Protein AF-A0A3D4IQZ4-F1 (afdb_monomer)

Radius of gyration: 16.06 Å; Cα contacts (8 Å, |Δi|>4): 147; chains: 1; bounding box: 43×27×44 Å

Foldseek 3Di:
DVVVQVVVVVVCVQLVQQAQWFFPDWDADDVRQKIKIKTQRQADNVRHGDPPSVDGKIKMKIWGRDPDDDDDDPDDPVCVVPVVPPPPSPRGDRHDDDDPDDPVVPPDDDTPTDIDTDD

Sequence (119 aa):
MMEEFLKFKNELSRYKFLQECILTSINFSNQLTDVELSFNYIYDKDGKLRSDLDRNQIVTIKLGLVQVFKIEGNLNYHQLSNPEMINWGLNEISIIKVLDNSTLLKEHISLSAKLFHLE

Structure (mmCIF, N/CA/C/O backbone):
data_AF-A0A3D4IQZ4-F1
#
_entry.id   AF-A0A3D4IQZ4-F1
#
loop_
_atom_site.group_PDB
_atom_site.id
_atom_site.type_symbol
_atom_site.label_atom_id
_atom_site.label_alt_id
_atom_site.label_comp_id
_atom_site.label_asym_id
_atom_site.label_entity_id
_atom_site.label_seq_id
_atom_site.pdbx_PDB_ins_code
_atom_site.Cartn_x
_atom_site.Cartn_y
_atom_site.Cartn_z
_atom_site.occupancy
_atom_site.B_iso_or_equiv
_atom_site.auth_seq_id
_atom_site.auth_comp_id
_atom_site.auth_asym_id
_atom_site.auth_atom_id
_atom_site.pdbx_PDB_model_num
ATOM 1 N N . MET A 1 1 ? -12.536 -8.588 15.415 1.00 56.00 1 MET A N 1
ATOM 2 C CA . MET A 1 1 ? -11.107 -8.210 15.321 1.00 56.00 1 MET A CA 1
ATOM 3 C 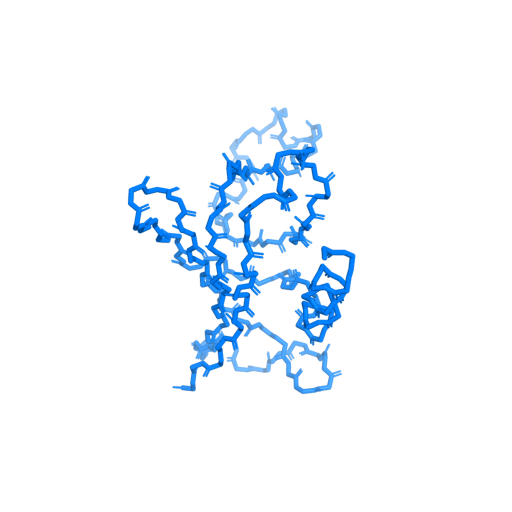C . MET A 1 1 ? -10.342 -9.130 14.369 1.00 56.00 1 MET A C 1
ATOM 5 O O . MET A 1 1 ? -10.019 -8.678 13.282 1.00 56.00 1 MET A O 1
ATOM 9 N N . MET A 1 2 ? -10.147 -10.419 14.686 1.00 63.00 2 MET A N 1
ATOM 10 C CA . MET A 1 2 ? -9.397 -11.345 13.812 1.00 63.00 2 MET A CA 1
ATOM 11 C C . MET A 1 2 ? -10.054 -11.569 12.434 1.00 63.00 2 MET A C 1
ATOM 13 O O . MET A 1 2 ? -9.356 -11.647 11.431 1.00 63.00 2 MET A O 1
ATOM 17 N N . GLU A 1 3 ? -11.389 -11.601 12.352 1.00 70.94 3 GLU A N 1
ATOM 18 C CA . GLU A 1 3 ? -12.111 -11.770 11.077 1.00 70.94 3 GLU A CA 1
ATOM 19 C C . GLU A 1 3 ? -12.011 -10.556 10.142 1.00 70.94 3 GLU A C 1
ATOM 21 O O . GLU A 1 3 ? -11.779 -10.727 8.949 1.00 70.94 3 GLU A O 1
ATOM 26 N N . GLU A 1 4 ? -12.141 -9.330 10.659 1.00 68.38 4 GLU A N 1
ATOM 27 C CA . GLU A 1 4 ? -11.999 -8.104 9.855 1.00 68.38 4 GLU A CA 1
ATOM 28 C C . GLU A 1 4 ? -10.557 -7.917 9.375 1.00 68.38 4 GLU A C 1
ATOM 30 O O . GLU A 1 4 ? -10.330 -7.569 8.216 1.00 68.38 4 GLU A O 1
ATOM 35 N N . PHE A 1 5 ? -9.585 -8.237 10.234 1.00 68.56 5 PHE A N 1
ATOM 36 C CA . PHE A 1 5 ? -8.172 -8.276 9.872 1.00 68.56 5 PHE A CA 1
ATOM 37 C C . PHE A 1 5 ? -7.900 -9.299 8.762 1.00 68.56 5 PHE A C 1
ATOM 39 O O . PHE A 1 5 ? -7.277 -8.971 7.752 1.00 68.56 5 PHE A O 1
ATOM 46 N N . LEU A 1 6 ? -8.397 -10.533 8.910 1.00 73.50 6 LEU A N 1
ATOM 47 C CA . LEU A 1 6 ? -8.256 -11.582 7.898 1.00 73.50 6 LEU A CA 1
ATOM 48 C C . LEU A 1 6 ? -8.942 -11.190 6.589 1.00 73.50 6 LEU A C 1
ATOM 50 O O . LEU A 1 6 ? -8.368 -11.387 5.522 1.00 73.50 6 LEU A O 1
ATOM 54 N N . LYS A 1 7 ? -10.131 -10.585 6.658 1.00 78.12 7 LYS A N 1
ATOM 55 C CA . LYS A 1 7 ? -10.848 -10.077 5.487 1.00 78.12 7 LYS A CA 1
ATOM 56 C C . LYS A 1 7 ? -10.027 -9.014 4.765 1.00 78.12 7 LYS A C 1
ATOM 58 O O . LYS A 1 7 ? -9.820 -9.135 3.563 1.00 78.12 7 LYS A O 1
ATOM 63 N N . PHE A 1 8 ? -9.506 -8.021 5.481 1.00 77.31 8 PHE A N 1
ATOM 64 C CA . PHE A 1 8 ? -8.677 -6.982 4.877 1.00 77.31 8 PHE A CA 1
ATOM 65 C C . PHE A 1 8 ? -7.375 -7.538 4.290 1.00 77.31 8 PHE A C 1
ATOM 67 O O . PHE A 1 8 ? -7.017 -7.206 3.164 1.00 77.31 8 PHE A O 1
ATOM 74 N N . LYS A 1 9 ? -6.697 -8.443 5.005 1.00 79.19 9 LYS A N 1
ATOM 75 C CA . LYS A 1 9 ? -5.500 -9.136 4.512 1.00 79.19 9 LYS A CA 1
ATOM 76 C C . LYS A 1 9 ? -5.789 -9.934 3.237 1.00 79.19 9 LYS A C 1
ATOM 78 O O . LYS A 1 9 ? -4.987 -9.904 2.307 1.00 79.19 9 LYS A O 1
ATOM 83 N N . ASN A 1 10 ? -6.928 -10.622 3.182 1.00 81.06 10 ASN A N 1
ATOM 84 C CA . ASN A 1 10 ? -7.357 -11.369 2.003 1.00 81.06 10 ASN A CA 1
ATOM 85 C C . ASN A 1 10 ? -7.662 -10.430 0.831 1.00 81.06 10 ASN A C 1
ATOM 87 O O . ASN A 1 10 ? -7.223 -10.705 -0.283 1.00 81.06 10 ASN A O 1
ATOM 91 N N . GLU A 1 11 ? -8.334 -9.302 1.067 1.00 83.75 11 GLU A N 1
ATOM 92 C CA . GLU A 1 11 ? -8.543 -8.292 0.024 1.00 83.75 11 GLU A CA 1
ATOM 93 C C . GLU A 1 11 ? -7.210 -7.719 -0.475 1.00 83.75 11 GLU A C 1
ATOM 95 O O . GLU A 1 11 ? -6.967 -7.725 -1.676 1.00 83.75 11 GLU A O 1
ATOM 100 N N . LEU A 1 12 ? -6.286 -7.339 0.415 1.00 82.94 12 LEU A N 1
ATOM 101 C CA . LEU A 1 12 ? -4.944 -6.892 0.023 1.00 82.94 12 LEU A CA 1
ATOM 102 C C . LEU A 1 12 ? -4.184 -7.938 -0.797 1.00 82.94 12 LEU A C 1
ATOM 104 O O . LEU A 1 12 ? -3.484 -7.579 -1.743 1.00 82.94 12 LEU A O 1
ATOM 108 N N . SER A 1 13 ? -4.324 -9.225 -0.467 1.00 84.81 13 SER A N 1
ATOM 109 C CA . SER A 1 13 ? -3.652 -10.299 -1.204 1.00 84.81 13 SER A CA 1
ATOM 110 C C . SER A 1 13 ? -4.096 -10.379 -2.668 1.00 84.81 13 SER A C 1
ATOM 112 O O . SER A 1 13 ? -3.275 -10.681 -3.532 1.00 84.81 13 SER A O 1
ATOM 114 N N . ARG A 1 14 ? -5.351 -10.010 -2.975 1.00 85.31 14 ARG A N 1
ATOM 115 C CA . ARG A 1 14 ? -5.855 -9.911 -4.359 1.00 85.31 14 ARG A CA 1
ATOM 116 C C . ARG A 1 14 ? -5.159 -8.809 -5.148 1.00 85.31 14 ARG A C 1
ATOM 118 O O . ARG A 1 14 ? -4.985 -8.945 -6.350 1.00 85.31 14 ARG A O 1
ATOM 125 N N . TYR A 1 15 ? -4.701 -7.768 -4.460 1.00 84.75 15 TYR A N 1
ATOM 126 C CA . TYR A 1 15 ? -3.902 -6.687 -5.031 1.00 84.75 15 TYR A CA 1
ATOM 127 C C . TYR A 1 15 ? -2.396 -6.928 -4.870 1.00 84.75 15 TYR A C 1
ATOM 129 O O . TYR A 1 15 ? -1.623 -5.975 -4.898 1.00 84.75 15 TYR A O 1
ATOM 137 N N . LYS A 1 16 ? -1.952 -8.177 -4.658 1.00 85.88 16 LYS A N 1
ATOM 138 C CA . LYS A 1 16 ? -0.544 -8.524 -4.385 1.00 85.88 16 LYS A CA 1
ATOM 139 C C . LYS A 1 16 ? 0.097 -7.663 -3.292 1.00 85.88 16 LYS A C 1
ATOM 141 O O . LYS A 1 16 ? 1.262 -7.298 -3.385 1.00 85.88 16 LYS A O 1
ATOM 146 N N . PHE A 1 17 ? -0.672 -7.285 -2.272 1.00 83.56 17 PHE A N 1
ATOM 147 C CA . PHE A 1 17 ? -0.218 -6.383 -1.206 1.00 83.56 17 PHE A CA 1
ATOM 148 C C . PHE A 1 17 ? 0.336 -5.039 -1.708 1.00 83.56 17 PHE A C 1
ATOM 150 O O . PHE A 1 17 ? 1.095 -4.393 -0.985 1.00 83.56 17 PHE A O 1
ATOM 157 N N . LEU A 1 18 ? -0.053 -4.635 -2.925 1.00 85.75 18 LEU A N 1
ATOM 158 C CA . LEU A 1 18 ? 0.413 -3.438 -3.626 1.00 85.75 18 LEU A CA 1
ATOM 159 C C . LEU A 1 18 ? 1.936 -3.397 -3.803 1.00 85.75 18 LEU A C 1
ATOM 161 O O . LEU A 1 18 ? 2.531 -2.323 -3.837 1.00 85.75 18 LEU A O 1
ATOM 165 N N . GLN A 1 19 ? 2.553 -4.576 -3.913 1.00 82.38 19 GLN A N 1
ATOM 166 C CA . GLN A 1 19 ? 3.965 -4.716 -4.251 1.00 82.38 19 GLN A CA 1
ATOM 167 C C . GLN A 1 19 ? 4.273 -3.998 -5.559 1.00 82.38 19 GLN A C 1
ATOM 169 O O . GLN A 1 19 ? 3.455 -4.012 -6.476 1.00 82.38 19 GLN A O 1
ATOM 174 N N . GLU A 1 20 ? 5.428 -3.345 -5.623 1.00 80.44 20 GLU A N 1
ATOM 175 C CA . GLU A 1 20 ? 5.922 -2.642 -6.815 1.00 80.44 20 GLU A CA 1
ATOM 176 C C . GLU A 1 20 ? 5.013 -1.487 -7.296 1.00 80.44 20 GLU A C 1
ATOM 178 O O . GLU A 1 20 ? 5.293 -0.826 -8.292 1.00 80.44 20 GLU A O 1
ATOM 183 N N . CYS A 1 21 ? 3.923 -1.192 -6.580 1.00 84.94 21 CYS A N 1
ATOM 184 C CA . CYS A 1 21 ? 3.006 -0.113 -6.921 1.00 84.94 21 CYS A CA 1
ATOM 185 C C . CYS A 1 21 ? 3.531 1.222 -6.393 1.00 84.94 21 CYS A C 1
ATOM 187 O O . CYS A 1 21 ? 4.189 1.293 -5.351 1.00 84.94 21 CYS A O 1
ATOM 189 N N . ILE A 1 22 ? 3.181 2.295 -7.096 1.00 84.12 22 ILE A N 1
ATOM 190 C CA . ILE A 1 22 ? 3.621 3.653 -6.772 1.00 84.12 22 ILE A CA 1
ATOM 191 C C . ILE A 1 22 ? 2.608 4.280 -5.816 1.00 84.12 22 ILE A C 1
ATOM 193 O O . ILE A 1 22 ? 1.462 4.479 -6.207 1.00 84.12 22 ILE A O 1
ATOM 197 N N . LEU A 1 23 ? 3.006 4.631 -4.593 1.00 85.56 23 LEU A N 1
ATOM 198 C CA . LEU A 1 23 ? 2.197 5.458 -3.694 1.00 85.56 23 LEU A CA 1
ATOM 199 C C . LEU A 1 23 ? 2.111 6.881 -4.258 1.00 85.56 23 LEU A C 1
ATOM 201 O O . LEU A 1 23 ? 3.109 7.590 -4.334 1.00 85.56 23 LEU A O 1
ATOM 205 N N . THR A 1 24 ? 0.916 7.300 -4.659 1.00 86.69 24 THR A N 1
ATOM 206 C CA . THR A 1 24 ? 0.681 8.607 -5.288 1.00 86.69 24 THR A CA 1
ATOM 207 C C . THR A 1 24 ? 0.171 9.653 -4.306 1.00 86.69 24 THR A C 1
ATOM 209 O O . THR A 1 24 ? 0.350 10.845 -4.541 1.00 86.69 24 THR A O 1
ATOM 212 N N . SER A 1 25 ? -0.494 9.242 -3.221 1.00 87.25 25 SER A N 1
ATOM 213 C CA . SER A 1 25 ? -0.961 10.170 -2.188 1.00 87.25 25 SER A CA 1
ATOM 214 C C . SER A 1 25 ? -1.150 9.509 -0.825 1.00 87.25 25 SER A C 1
ATOM 216 O O . SER A 1 25 ? -1.479 8.325 -0.720 1.00 87.25 25 SER A O 1
ATOM 218 N N . ILE A 1 26 ? -0.970 10.324 0.218 1.00 88.12 26 ILE A N 1
ATOM 219 C CA . ILE A 1 26 ? -1.320 10.022 1.606 1.00 88.12 26 ILE A CA 1
ATOM 220 C C . ILE A 1 26 ? -2.171 11.185 2.106 1.00 88.12 26 ILE A C 1
ATOM 222 O O . ILE A 1 26 ? -1.688 12.314 2.178 1.00 88.12 26 ILE A O 1
ATOM 226 N N . ASN A 1 27 ? -3.419 10.908 2.469 1.00 87.62 27 ASN A N 1
ATOM 227 C CA . ASN A 1 27 ? -4.334 11.900 3.016 1.00 87.62 27 ASN A CA 1
ATOM 228 C C . ASN A 1 27 ? -4.721 11.514 4.442 1.00 87.62 27 ASN A C 1
ATOM 230 O O . ASN A 1 27 ? -5.167 10.394 4.692 1.00 87.62 27 ASN A O 1
ATOM 234 N N . PHE A 1 28 ? -4.588 12.461 5.367 1.00 86.06 28 PHE A N 1
ATOM 235 C CA . PHE A 1 28 ? -5.071 12.315 6.737 1.00 86.06 28 PHE A CA 1
ATOM 236 C C . PHE A 1 28 ? -6.369 13.098 6.910 1.00 86.06 28 PHE A C 1
ATOM 238 O O . PHE A 1 28 ? -6.486 14.235 6.450 1.00 86.06 28 PHE A O 1
ATOM 245 N N . SER A 1 29 ? -7.345 12.505 7.589 1.00 88.12 29 SER A N 1
ATOM 246 C CA . SER A 1 29 ? -8.633 13.144 7.878 1.00 88.12 29 SER A CA 1
ATOM 247 C C . SER A 1 29 ? -9.116 12.787 9.286 1.00 88.12 29 SER A C 1
ATOM 249 O O . SER A 1 29 ? -8.399 12.117 10.029 1.00 88.12 29 SER A O 1
ATOM 251 N N . ASN A 1 30 ? -10.278 13.313 9.694 1.00 84.50 30 ASN A N 1
ATOM 252 C CA . ASN A 1 30 ? -10.883 13.063 11.010 1.00 84.50 30 ASN A CA 1
ATOM 253 C C . ASN A 1 30 ? -9.881 13.212 12.166 1.00 84.50 30 ASN A C 1
ATOM 255 O O . ASN A 1 30 ? -9.567 12.263 12.879 1.00 84.50 30 ASN A O 1
ATOM 259 N N . GLN A 1 31 ? -9.309 14.415 12.301 1.00 84.69 31 GLN A N 1
ATOM 260 C CA . GLN A 1 31 ? -8.323 14.735 13.343 1.00 84.69 31 GLN A CA 1
ATOM 261 C C . GLN A 1 31 ? -7.113 13.777 13.355 1.00 84.69 31 GLN A C 1
ATOM 263 O O . GLN A 1 31 ? -6.605 13.428 14.415 1.00 84.69 31 GLN A O 1
ATOM 268 N N . LEU A 1 32 ? -6.643 13.378 12.165 1.00 78.38 32 LEU A N 1
ATOM 269 C CA . LEU A 1 32 ? -5.514 12.460 11.945 1.00 78.38 32 LEU A CA 1
ATOM 270 C C . LEU A 1 32 ? -5.773 11.008 12.369 1.00 78.38 32 LEU A C 1
ATOM 272 O O . LEU A 1 32 ? -4.838 10.211 12.397 1.00 78.38 32 LEU A O 1
ATOM 276 N N . THR A 1 33 ? -7.022 10.653 12.670 1.00 80.31 33 THR A N 1
ATOM 277 C CA . THR A 1 33 ? -7.389 9.270 13.000 1.00 80.31 33 THR A CA 1
ATOM 278 C C . THR A 1 33 ? -7.708 8.440 11.762 1.00 80.31 33 THR A C 1
ATOM 280 O O . THR A 1 33 ? -7.644 7.219 11.827 1.00 80.31 33 THR A O 1
ATOM 283 N N . ASP A 1 34 ? -7.965 9.069 10.615 1.00 85.62 34 ASP A N 1
ATOM 284 C CA . ASP A 1 34 ? -8.232 8.360 9.367 1.00 85.62 34 ASP A CA 1
ATOM 285 C C . ASP A 1 34 ? -7.102 8.586 8.365 1.00 85.62 34 ASP A C 1
ATOM 287 O O . ASP A 1 34 ? -6.648 9.716 8.164 1.00 85.62 34 ASP A O 1
ATOM 291 N N . VAL A 1 35 ? -6.679 7.503 7.710 1.00 85.94 35 VAL A N 1
ATOM 292 C CA . VAL A 1 35 ? -5.611 7.499 6.707 1.00 85.94 35 VAL A CA 1
ATOM 293 C C . VAL A 1 35 ? -6.142 6.929 5.401 1.00 85.94 35 VAL A C 1
ATOM 295 O O . VAL A 1 35 ? -6.675 5.819 5.351 1.00 85.94 35 VAL A O 1
ATOM 298 N N . GLU A 1 36 ? -5.953 7.678 4.326 1.00 89.50 36 GLU A N 1
ATOM 299 C CA . GLU A 1 36 ? -6.216 7.247 2.963 1.00 89.50 36 GLU A CA 1
ATOM 300 C C . GLU A 1 36 ? -4.905 7.196 2.177 1.00 89.50 36 GLU A C 1
ATOM 302 O O . GLU A 1 36 ? -4.151 8.167 2.133 1.00 89.50 36 GLU A O 1
ATOM 307 N N . LEU A 1 37 ? -4.644 6.051 1.554 1.00 88.50 37 LEU A N 1
ATOM 308 C CA . LEU A 1 37 ? -3.453 5.788 0.756 1.00 88.50 37 LEU A CA 1
ATOM 309 C C . LEU A 1 37 ? -3.891 5.453 -0.664 1.00 88.50 37 LEU A C 1
ATOM 311 O O . LEU A 1 37 ? -4.701 4.543 -0.842 1.00 88.50 37 LEU A O 1
ATOM 315 N N . SER A 1 38 ? -3.358 6.152 -1.663 1.00 88.38 38 SER A N 1
ATOM 316 C CA . SER A 1 38 ? -3.654 5.860 -3.071 1.00 88.38 38 SER A CA 1
ATOM 317 C C . SER A 1 38 ? -2.413 5.388 -3.799 1.00 88.38 38 SER A C 1
ATOM 319 O O . SER A 1 38 ? -1.346 5.981 -3.657 1.00 88.38 38 SER A O 1
ATOM 321 N N . PHE A 1 39 ? -2.572 4.334 -4.592 1.00 88.31 39 PHE A N 1
ATOM 322 C CA . PHE A 1 39 ? -1.485 3.695 -5.316 1.00 88.31 39 PHE A CA 1
ATOM 323 C C . PHE A 1 39 ? -1.831 3.612 -6.793 1.00 88.31 39 PHE A C 1
ATOM 325 O O . PHE A 1 39 ? -2.936 3.191 -7.135 1.00 88.31 39 PHE A O 1
ATOM 332 N N . ASN A 1 40 ? -0.879 3.936 -7.664 1.00 88.81 40 ASN A N 1
ATOM 333 C CA . ASN A 1 40 ? -0.966 3.546 -9.061 1.00 88.81 40 ASN A CA 1
ATOM 334 C C . ASN A 1 40 ? -0.648 2.052 -9.168 1.00 88.81 40 ASN A C 1
ATOM 336 O O . ASN A 1 40 ? 0.489 1.623 -8.958 1.00 88.81 40 ASN A O 1
ATOM 340 N N . TYR A 1 41 ? -1.682 1.265 -9.436 1.00 90.25 41 TYR A N 1
ATOM 341 C CA . TYR A 1 41 ? -1.633 -0.182 -9.493 1.00 90.25 41 TYR A CA 1
ATOM 342 C C . TYR A 1 41 ? -1.115 -0.652 -10.848 1.00 90.25 41 TYR A C 1
ATOM 344 O O . TYR A 1 41 ? -1.638 -0.268 -11.891 1.00 90.25 41 TYR A O 1
ATOM 352 N N . ILE A 1 42 ? -0.091 -1.502 -10.850 1.00 89.81 42 ILE A N 1
ATOM 353 C CA . ILE A 1 42 ? 0.631 -1.860 -12.081 1.00 89.81 42 ILE A CA 1
ATOM 354 C C . ILE A 1 42 ? 0.364 -3.281 -12.579 1.00 89.81 42 ILE A C 1
ATOM 356 O O . ILE A 1 42 ? 0.924 -3.665 -13.603 1.00 89.81 42 ILE A O 1
ATOM 360 N N . TYR A 1 43 ? -0.490 -4.056 -11.904 1.00 89.62 43 TYR A N 1
ATOM 361 C CA . TYR A 1 43 ? -0.817 -5.418 -12.331 1.00 89.62 43 TYR A CA 1
ATOM 362 C C . TYR A 1 43 ? -2.168 -5.511 -13.050 1.00 89.62 43 TYR A C 1
ATOM 364 O O . TYR A 1 43 ? -3.098 -4.752 -12.776 1.00 89.62 43 TYR A O 1
ATOM 372 N N . ASP A 1 44 ? -2.271 -6.452 -13.982 1.00 89.00 44 ASP A N 1
ATOM 373 C CA . ASP A 1 44 ? -3.512 -6.831 -14.647 1.00 89.00 44 ASP A CA 1
ATOM 374 C C . ASP A 1 44 ? -4.305 -7.877 -13.837 1.00 89.00 44 ASP A C 1
ATOM 376 O O . ASP A 1 44 ? -3.903 -8.322 -12.758 1.00 89.00 44 ASP A O 1
ATOM 380 N N . LYS A 1 45 ? -5.453 -8.294 -14.381 1.00 86.25 45 LYS A N 1
ATOM 381 C CA . LYS A 1 45 ? -6.335 -9.312 -13.785 1.00 86.25 45 LYS A CA 1
ATOM 382 C C . LYS A 1 45 ? -5.687 -10.696 -13.629 1.00 86.25 45 LYS A C 1
ATOM 384 O O . LYS A 1 45 ? -6.150 -11.482 -12.808 1.00 86.25 45 LYS A O 1
ATOM 389 N N . ASP A 1 46 ? -4.652 -10.990 -14.414 1.00 87.94 46 ASP A N 1
ATOM 390 C CA . ASP A 1 46 ? -3.914 -12.254 -14.392 1.00 87.94 46 ASP A CA 1
ATOM 391 C C . ASP A 1 46 ? -2.688 -12.162 -13.460 1.00 87.94 46 ASP A C 1
ATOM 393 O O . ASP A 1 46 ? -1.919 -13.117 -13.318 1.00 87.94 46 ASP A O 1
ATOM 397 N N . GLY A 1 47 ? -2.495 -11.010 -12.805 1.00 84.75 47 GLY A N 1
ATOM 398 C CA . GLY A 1 47 ? -1.375 -10.741 -11.918 1.00 84.75 47 GLY A CA 1
ATOM 399 C C . GLY A 1 47 ? -0.056 -10.522 -12.659 1.00 84.75 47 GLY A C 1
ATOM 400 O O . GLY A 1 47 ? 1.004 -10.723 -12.066 1.00 84.75 47 GLY A O 1
ATOM 401 N N . LYS A 1 48 ? -0.065 -10.135 -13.932 1.00 88.69 48 LYS A N 1
ATOM 402 C CA . LYS A 1 48 ? 1.138 -9.723 -14.672 1.00 88.69 48 LYS A CA 1
ATOM 403 C C . LYS A 1 48 ? 1.250 -8.2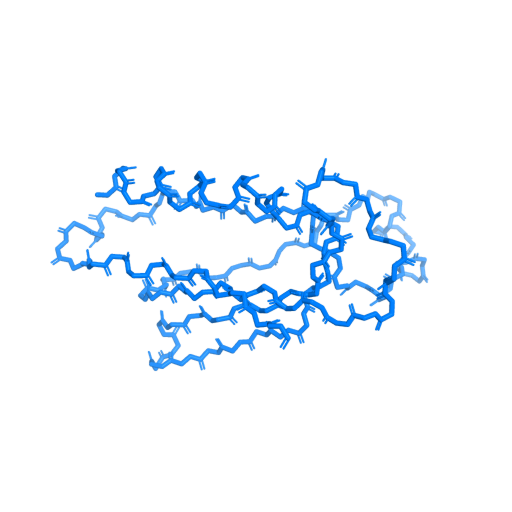07 -14.695 1.00 88.69 48 LYS A C 1
ATOM 405 O O . LYS A 1 48 ? 0.278 -7.517 -14.423 1.00 88.69 48 LYS A O 1
ATOM 410 N N . LEU A 1 49 ? 2.441 -7.686 -14.983 1.00 87.94 49 LEU A N 1
ATOM 411 C CA . LEU A 1 49 ? 2.609 -6.251 -15.204 1.00 87.94 49 LEU A CA 1
ATOM 412 C C . LEU A 1 49 ? 1.771 -5.818 -16.410 1.00 87.94 49 LEU A C 1
ATOM 414 O O . LEU A 1 49 ? 1.813 -6.467 -17.459 1.00 87.94 49 LEU A O 1
ATOM 418 N N . ARG A 1 50 ? 1.020 -4.729 -16.252 1.00 89.25 50 ARG A N 1
ATOM 419 C CA . ARG A 1 50 ? 0.243 -4.125 -17.333 1.00 89.25 50 ARG A CA 1
ATOM 420 C C . ARG A 1 50 ? 1.176 -3.625 -18.433 1.00 89.25 50 ARG A C 1
ATOM 422 O O . ARG A 1 50 ? 2.257 -3.112 -18.157 1.00 89.25 50 ARG A O 1
ATOM 429 N N . SER A 1 51 ? 0.751 -3.750 -19.687 1.00 89.19 51 SER A N 1
ATOM 430 C CA . SER A 1 51 ? 1.500 -3.216 -20.831 1.00 89.19 51 SER A CA 1
ATOM 431 C C . SER A 1 51 ? 1.380 -1.695 -20.968 1.00 89.19 51 SER A C 1
ATOM 433 O O . SER A 1 51 ? 2.204 -1.075 -21.630 1.00 89.19 51 SER A O 1
ATOM 435 N N . ASP A 1 52 ? 0.351 -1.098 -20.367 1.00 88.62 52 ASP A N 1
ATOM 436 C CA . ASP A 1 52 ? 0.012 0.324 -20.413 1.00 88.62 52 ASP A CA 1
ATOM 437 C C . ASP A 1 52 ? 0.343 1.029 -19.086 1.00 88.62 52 ASP A C 1
ATOM 439 O O . ASP A 1 52 ? -0.522 1.635 -18.456 1.00 88.62 52 ASP A O 1
ATOM 443 N N . LEU A 1 53 ? 1.605 0.960 -18.644 1.00 83.69 53 LEU A N 1
ATOM 444 C CA . LEU A 1 53 ? 2.043 1.544 -17.363 1.00 83.69 53 LEU A CA 1
ATOM 445 C C . LEU A 1 53 ? 1.815 3.064 -17.257 1.00 83.69 53 LEU A C 1
ATOM 447 O O . LEU A 1 53 ? 1.684 3.581 -16.149 1.00 83.69 5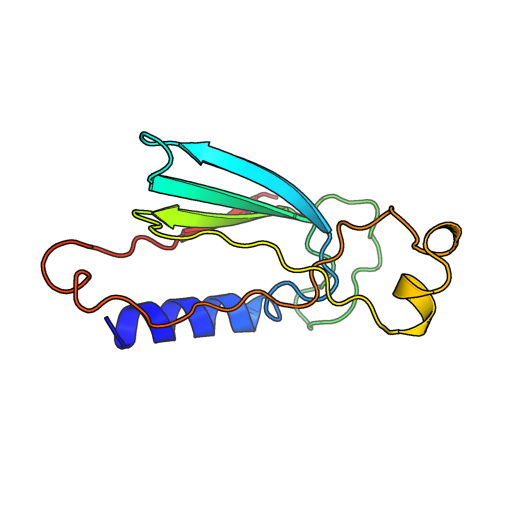3 LEU A O 1
ATOM 451 N N . ASP A 1 54 ? 1.710 3.760 -18.391 1.00 82.50 54 ASP A N 1
ATOM 452 C CA . ASP A 1 54 ? 1.403 5.194 -18.452 1.00 82.50 54 ASP A CA 1
ATOM 453 C C . ASP A 1 54 ? -0.046 5.513 -18.043 1.00 82.50 54 ASP A C 1
ATOM 455 O O . ASP A 1 54 ? -0.368 6.646 -17.677 1.00 82.50 54 ASP A O 1
ATOM 459 N N . ARG A 1 55 ? -0.948 4.523 -18.093 1.00 85.44 55 ARG A N 1
ATOM 460 C CA . ARG A 1 55 ? -2.329 4.688 -17.648 1.00 85.44 55 ARG A CA 1
ATOM 461 C C . ARG A 1 55 ? -2.398 4.583 -16.127 1.00 85.44 55 ARG A C 1
ATOM 463 O O . ARG A 1 55 ? -2.156 3.516 -15.554 1.00 85.44 55 ARG A O 1
ATOM 470 N N . ASN A 1 56 ? -2.864 5.652 -15.486 1.00 85.25 56 ASN A N 1
ATOM 471 C CA . ASN A 1 56 ? -3.182 5.643 -14.061 1.00 85.25 56 ASN A CA 1
ATOM 472 C C . ASN A 1 56 ? -4.329 4.668 -13.767 1.00 85.25 56 ASN A C 1
ATOM 474 O O . ASN A 1 56 ? -5.410 4.782 -14.340 1.00 85.25 56 ASN A O 1
ATOM 478 N N . GLN A 1 57 ? -4.094 3.735 -12.851 1.00 88.44 57 GLN A N 1
ATOM 479 C CA . GLN A 1 57 ? -5.113 2.841 -12.309 1.00 88.44 57 GLN A CA 1
ATOM 480 C C . GLN A 1 57 ? -5.019 2.915 -10.792 1.00 88.44 57 GLN A C 1
ATOM 482 O O . GLN A 1 57 ? -4.147 2.296 -10.187 1.00 88.44 57 GLN A O 1
ATOM 487 N N . ILE A 1 58 ? -5.877 3.720 -10.169 1.00 89.38 58 ILE A N 1
ATOM 488 C CA . ILE A 1 58 ? -5.722 4.036 -8.752 1.00 89.38 58 ILE A CA 1
ATOM 489 C C . ILE A 1 58 ? -6.461 3.015 -7.890 1.00 89.38 58 ILE A C 1
ATOM 491 O O . ILE A 1 58 ? -7.671 2.815 -8.009 1.00 89.38 58 ILE A O 1
ATOM 495 N N . VAL A 1 59 ? -5.714 2.389 -6.983 1.00 87.75 59 VAL A N 1
ATOM 496 C CA . VAL A 1 59 ? -6.263 1.612 -5.874 1.00 87.75 59 VAL A CA 1
ATOM 497 C C . VAL A 1 59 ? -6.101 2.430 -4.606 1.00 87.75 59 VAL A C 1
ATOM 499 O O . VAL A 1 59 ? -4.987 2.797 -4.234 1.00 87.75 59 VAL A O 1
ATOM 502 N N . THR A 1 60 ? -7.215 2.703 -3.931 1.00 87.12 60 THR A N 1
ATOM 503 C CA . THR A 1 60 ? -7.218 3.474 -2.686 1.00 87.12 60 THR A CA 1
ATOM 504 C C . THR A 1 60 ? -7.561 2.579 -1.505 1.00 87.12 60 THR A C 1
ATOM 506 O O . THR A 1 60 ? -8.590 1.900 -1.505 1.00 87.12 60 THR A O 1
ATOM 509 N N . ILE A 1 61 ? -6.718 2.616 -0.475 1.00 87.12 61 ILE A N 1
ATOM 510 C CA . ILE A 1 61 ? -6.970 2.019 0.835 1.00 87.12 61 ILE A CA 1
ATOM 511 C C . ILE A 1 61 ? -7.426 3.126 1.776 1.00 87.12 61 ILE A C 1
ATOM 513 O O . ILE A 1 61 ? -6.689 4.084 1.997 1.00 87.12 61 ILE A O 1
ATOM 517 N N . LYS A 1 62 ? -8.604 2.960 2.384 1.00 85.25 62 LYS A N 1
ATOM 518 C CA . LYS A 1 62 ? -9.053 3.805 3.497 1.00 85.25 62 LYS A CA 1
ATOM 519 C C . LYS A 1 62 ? -9.020 3.020 4.798 1.00 85.25 62 LYS A C 1
ATOM 521 O O . LYS A 1 62 ? -9.626 1.951 4.884 1.00 85.25 62 LYS A O 1
ATOM 526 N N . LEU A 1 63 ? -8.327 3.561 5.791 1.00 82.62 63 LEU A N 1
ATOM 527 C CA . LEU A 1 63 ? -8.225 3.029 7.143 1.00 82.62 63 LEU A CA 1
ATOM 528 C C . LEU A 1 63 ? -8.800 4.064 8.106 1.00 82.62 63 LEU A C 1
ATOM 530 O O . LEU A 1 63 ? -8.372 5.215 8.098 1.00 82.62 63 LEU A O 1
ATOM 534 N 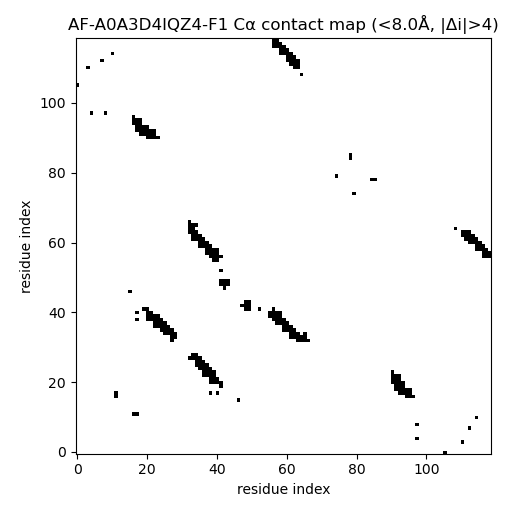N . GLY A 1 64 ? -9.766 3.646 8.920 1.00 79.44 64 GLY A N 1
ATOM 535 C CA . GLY A 1 64 ? -10.326 4.483 9.976 1.00 79.44 64 GLY A CA 1
ATOM 536 C C . GLY A 1 64 ? -9.733 4.141 11.335 1.00 79.44 64 GLY A C 1
ATOM 537 O O . GLY A 1 64 ? -9.379 2.983 11.575 1.00 79.44 64 GLY A O 1
ATOM 538 N N . LEU A 1 65 ? -9.674 5.131 12.225 1.00 79.94 65 LEU A N 1
ATOM 539 C CA . LEU A 1 65 ? -9.25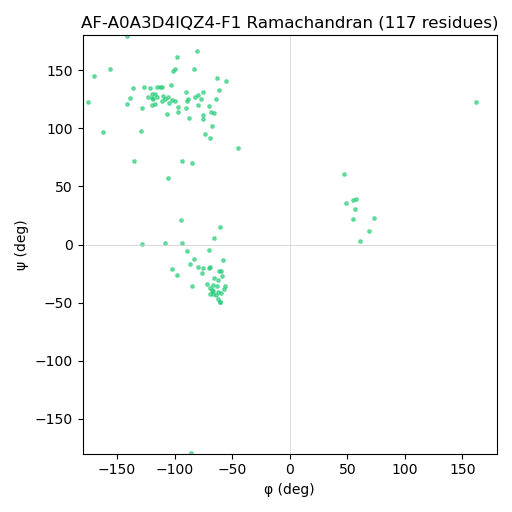5 4.968 13.625 1.00 79.94 65 LEU A CA 1
ATOM 540 C C . LEU A 1 65 ? -7.833 4.380 13.783 1.00 79.94 65 LEU A C 1
ATOM 542 O O . LEU A 1 65 ? -7.545 3.569 14.666 1.00 79.94 65 LEU A O 1
ATOM 546 N N . VAL A 1 66 ? -6.928 4.821 12.912 1.00 78.25 66 VAL A N 1
ATOM 547 C CA . VAL A 1 66 ? -5.499 4.508 12.907 1.00 78.25 66 VAL A CA 1
ATOM 548 C C . VAL A 1 66 ? -4.812 5.190 14.090 1.00 78.25 66 VAL A C 1
ATOM 550 O O . VAL A 1 66 ? -4.779 6.412 14.191 1.00 78.25 66 VAL A O 1
ATOM 553 N N . GLN A 1 67 ? -4.218 4.392 14.980 1.00 74.50 67 GLN A N 1
ATOM 554 C CA . GLN A 1 67 ? -3.443 4.903 16.121 1.00 74.50 67 GLN A CA 1
ATOM 555 C C . GLN A 1 67 ? -1.988 5.204 15.751 1.00 74.50 67 GLN A C 1
ATOM 557 O O . GLN A 1 67 ? -1.386 6.137 16.275 1.00 74.50 67 GLN A O 1
ATOM 562 N N . VAL A 1 68 ? -1.409 4.390 14.865 1.00 75.44 68 VAL A N 1
ATOM 563 C CA . VAL A 1 68 ? -0.012 4.500 14.443 1.00 75.44 68 VAL A CA 1
ATOM 564 C C . VAL A 1 68 ? 0.069 4.260 12.943 1.00 75.44 68 VAL A C 1
ATOM 566 O O . VAL A 1 68 ? -0.364 3.221 12.448 1.00 75.44 68 VAL A O 1
ATOM 569 N N . PHE A 1 69 ? 0.674 5.208 12.233 1.00 78.00 69 PHE A N 1
ATOM 570 C CA . PHE A 1 69 ? 1.049 5.083 10.829 1.00 78.00 69 PHE A CA 1
ATOM 571 C C . PHE A 1 69 ? 2.566 5.236 10.712 1.00 78.00 69 PHE A C 1
ATOM 573 O O . PHE A 1 69 ? 3.140 6.177 11.261 1.00 78.00 69 PHE A O 1
ATOM 580 N N . LYS A 1 70 ? 3.225 4.299 10.024 1.00 75.69 70 LYS A N 1
ATOM 581 C CA . LYS A 1 70 ? 4.683 4.282 9.871 1.00 75.69 70 LYS A CA 1
ATOM 582 C C . LYS A 1 70 ? 5.058 3.966 8.428 1.00 75.69 70 LYS A C 1
ATOM 584 O O . LYS A 1 70 ? 4.525 3.023 7.850 1.00 75.69 70 LYS A O 1
ATOM 589 N N . ILE A 1 71 ? 6.007 4.726 7.888 1.00 73.56 71 ILE A N 1
ATOM 590 C CA . ILE A 1 71 ? 6.675 4.441 6.616 1.00 73.56 71 ILE A CA 1
ATOM 591 C C . ILE A 1 71 ? 8.117 4.072 6.942 1.00 73.56 71 ILE A C 1
ATOM 593 O O . ILE A 1 71 ? 8.822 4.833 7.604 1.00 73.56 71 ILE A O 1
ATOM 597 N N . GLU A 1 72 ? 8.542 2.892 6.503 1.00 70.38 72 GLU A N 1
ATOM 598 C CA . GLU A 1 72 ? 9.902 2.396 6.691 1.00 70.38 72 GLU A CA 1
ATOM 599 C C . GLU A 1 72 ? 10.535 2.159 5.322 1.00 70.38 72 GLU A C 1
ATOM 601 O O . GLU A 1 72 ? 10.040 1.356 4.533 1.00 70.38 72 GLU A O 1
ATOM 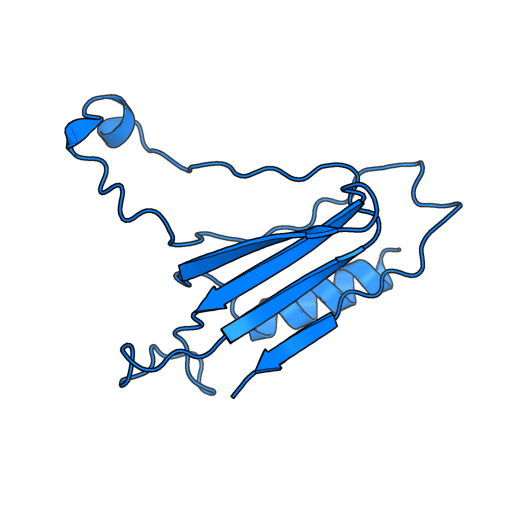606 N N . GLY A 1 73 ? 11.638 2.850 5.038 1.00 66.25 73 GLY A N 1
ATOM 607 C CA . GLY A 1 73 ? 12.479 2.514 3.895 1.00 66.25 73 GLY A CA 1
ATOM 608 C C . GLY A 1 73 ? 13.299 1.266 4.211 1.00 66.25 73 GLY A C 1
ATOM 609 O O . GLY A 1 73 ? 13.943 1.202 5.257 1.00 66.25 73 GLY A O 1
ATOM 610 N N . ASN A 1 74 ? 13.309 0.283 3.313 1.00 65.81 74 ASN A N 1
ATOM 611 C CA . ASN A 1 74 ? 14.188 -0.878 3.437 1.00 65.81 74 ASN A CA 1
ATOM 612 C C . ASN A 1 74 ? 15.490 -0.630 2.662 1.00 65.81 74 ASN A C 1
ATOM 614 O O . ASN A 1 74 ? 15.694 -1.173 1.577 1.00 65.81 74 ASN A O 1
ATOM 618 N N . LEU A 1 75 ? 16.334 0.258 3.193 1.00 68.62 75 LEU A N 1
ATOM 619 C CA . LEU A 1 75 ? 17.638 0.563 2.605 1.00 68.62 75 LEU A CA 1
ATOM 620 C C . LEU A 1 75 ? 18.648 -0.521 2.990 1.00 68.62 75 LEU A C 1
ATOM 622 O O . LEU A 1 75 ? 18.826 -0.831 4.168 1.00 68.62 75 LEU A O 1
ATOM 626 N N . ASN A 1 76 ? 19.343 -1.080 2.004 1.00 66.88 76 ASN A N 1
ATOM 627 C CA . ASN A 1 76 ? 20.447 -1.999 2.256 1.00 66.88 76 ASN A CA 1
ATOM 628 C C . ASN A 1 76 ? 21.745 -1.241 2.607 1.00 66.88 76 ASN A C 1
ATOM 630 O O . ASN A 1 76 ? 21.870 -0.034 2.398 1.00 66.88 76 ASN A O 1
ATOM 634 N N . TYR A 1 77 ? 22.744 -1.959 3.129 1.00 73.62 77 TYR A N 1
ATOM 635 C CA . TYR A 1 77 ? 24.019 -1.367 3.562 1.00 73.62 77 TYR A CA 1
ATOM 636 C C . TYR A 1 77 ? 24.731 -0.570 2.455 1.00 73.62 77 TYR A C 1
ATOM 638 O O . TYR A 1 77 ? 25.334 0.470 2.718 1.00 73.62 77 TYR A O 1
ATOM 646 N N . HIS A 1 78 ? 24.630 -1.030 1.207 1.00 73.00 78 HIS A N 1
ATOM 647 C CA . HIS A 1 78 ? 25.233 -0.359 0.060 1.00 73.00 78 HIS A CA 1
ATOM 648 C C . HIS A 1 78 ? 24.572 1.001 -0.219 1.00 73.00 78 HIS A C 1
ATOM 650 O O . HIS A 1 78 ? 25.269 1.971 -0.504 1.00 73.00 78 HIS A O 1
ATOM 656 N N . GLN A 1 79 ?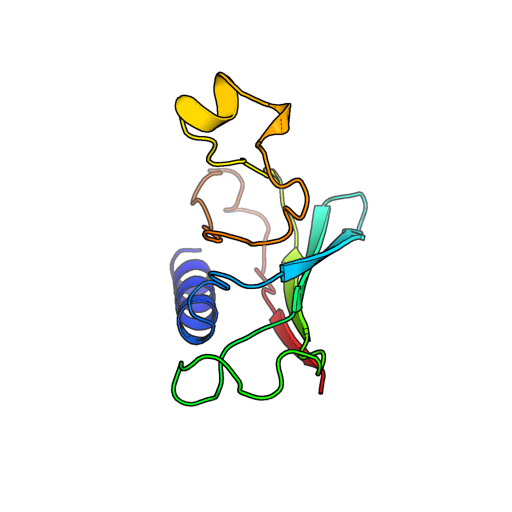 23.245 1.087 -0.091 1.00 72.81 79 GLN A N 1
ATOM 657 C CA . GLN A 1 79 ? 22.474 2.329 -0.229 1.00 72.81 79 GLN A CA 1
ATOM 658 C C . GLN A 1 79 ? 22.728 3.299 0.929 1.00 72.81 79 GLN A C 1
ATOM 660 O O . GLN A 1 79 ? 22.832 4.500 0.709 1.00 72.81 79 GLN A O 1
ATOM 665 N N . LEU A 1 80 ? 22.887 2.785 2.153 1.00 77.12 80 LEU A N 1
ATOM 666 C CA . LEU A 1 80 ? 23.250 3.603 3.316 1.00 77.12 80 LEU A CA 1
ATOM 667 C C . LEU A 1 80 ? 24.663 4.188 3.196 1.00 77.12 80 LEU A C 1
ATOM 669 O O . LEU A 1 80 ? 24.905 5.304 3.644 1.00 77.12 80 LEU A O 1
ATOM 673 N N . SER A 1 81 ? 25.581 3.436 2.585 1.00 82.75 81 SER A N 1
ATOM 674 C CA . SER A 1 81 ? 26.974 3.853 2.389 1.00 82.75 81 SER A CA 1
ATOM 675 C C . SER A 1 81 ? 27.164 4.806 1.204 1.00 82.75 81 SER A C 1
ATOM 677 O O . SER A 1 81 ? 28.178 5.492 1.160 1.00 82.75 81 SER A O 1
ATOM 679 N N . ASN A 1 82 ? 26.207 4.855 0.266 1.00 78.88 82 ASN A N 1
ATOM 680 C CA . ASN A 1 82 ? 26.240 5.720 -0.922 1.00 78.88 82 ASN A CA 1
ATOM 681 C C . ASN A 1 82 ? 24.864 6.393 -1.133 1.00 78.88 82 ASN A C 1
ATOM 683 O O . ASN A 1 82 ? 24.112 5.995 -2.035 1.00 78.88 82 ASN A O 1
ATOM 687 N N . PRO A 1 83 ? 24.476 7.368 -0.286 1.00 71.25 83 PRO A N 1
ATOM 688 C CA . PRO A 1 83 ? 23.143 7.980 -0.316 1.00 71.25 83 PRO A CA 1
ATOM 689 C C . PRO A 1 83 ? 22.777 8.654 -1.647 1.00 71.25 83 PRO A C 1
ATOM 691 O O . PRO A 1 83 ? 21.605 8.742 -2.008 1.00 71.25 83 PRO A O 1
ATOM 694 N N . GLU A 1 84 ? 23.770 9.116 -2.399 1.00 74.81 84 GLU A N 1
ATOM 695 C CA . GLU A 1 84 ? 23.640 9.697 -3.736 1.00 74.81 84 GLU A CA 1
ATOM 696 C C . GLU A 1 84 ? 23.250 8.678 -4.816 1.00 74.81 84 GLU A C 1
ATOM 698 O O . GLU A 1 84 ? 22.732 9.062 -5.862 1.00 74.81 84 GLU A O 1
ATOM 703 N N . MET A 1 85 ? 23.457 7.381 -4.559 1.00 66.56 85 MET A N 1
ATOM 704 C CA . MET A 1 85 ? 22.994 6.294 -5.428 1.00 66.56 85 MET A CA 1
ATOM 705 C C . MET A 1 85 ? 21.583 5.814 -5.083 1.00 66.56 85 MET A C 1
ATOM 707 O O . MET A 1 85 ? 21.031 4.961 -5.783 1.00 66.56 85 MET A O 1
ATOM 711 N N . ILE A 1 86 ? 20.985 6.331 -4.006 1.00 63.06 86 ILE A N 1
ATOM 712 C CA . ILE A 1 86 ? 19.576 6.084 -3.722 1.00 63.06 86 ILE A CA 1
ATOM 713 C C . ILE A 1 86 ? 18.786 6.770 -4.835 1.00 63.06 86 ILE A C 1
ATOM 715 O O . ILE A 1 86 ? 18.774 7.994 -4.951 1.00 63.06 86 ILE A O 1
ATOM 719 N N . ASN A 1 87 ? 18.123 5.976 -5.675 1.00 58.47 87 ASN A N 1
ATOM 720 C CA . ASN A 1 87 ? 17.153 6.515 -6.612 1.00 58.47 87 ASN A CA 1
ATOM 721 C C . ASN A 1 87 ? 15.949 7.007 -5.802 1.00 58.47 87 ASN A C 1
ATOM 723 O O . ASN A 1 87 ? 15.036 6.240 -5.509 1.00 58.47 87 ASN A O 1
ATOM 727 N N . TRP A 1 88 ? 15.967 8.289 -5.426 1.00 52.06 88 TRP A N 1
ATOM 728 C CA . TRP A 1 88 ? 14.893 8.958 -4.688 1.00 52.06 88 TRP A CA 1
ATOM 729 C C . TRP A 1 88 ? 13.581 9.075 -5.479 1.00 52.06 88 TRP A C 1
ATOM 731 O O . TRP A 1 88 ? 12.609 9.594 -4.943 1.00 52.06 88 TRP A O 1
ATOM 741 N N . GLY A 1 89 ? 13.484 8.483 -6.680 1.00 46.03 89 GLY A N 1
ATOM 742 C CA . GLY A 1 89 ? 12.216 8.078 -7.309 1.00 46.03 89 GLY A CA 1
ATOM 743 C C . GLY A 1 89 ? 11.409 7.038 -6.501 1.00 46.03 89 GLY A C 1
ATOM 744 O O . GLY A 1 89 ? 10.494 6.416 -7.035 1.00 46.03 89 GLY A O 1
ATOM 745 N N . LEU A 1 90 ? 11.769 6.862 -5.223 1.00 51.38 90 LEU A N 1
ATOM 746 C CA . LEU A 1 90 ? 11.086 6.229 -4.100 1.00 51.38 90 LEU A CA 1
ATOM 747 C C . LEU A 1 90 ? 9.611 6.631 -4.006 1.00 51.38 90 LEU A C 1
ATOM 749 O O . LEU A 1 90 ? 9.227 7.476 -3.207 1.00 51.38 90 LEU A O 1
ATOM 753 N N . ASN A 1 91 ? 8.770 5.960 -4.774 1.00 55.53 91 ASN A N 1
ATOM 754 C CA . ASN A 1 91 ? 7.351 5.825 -4.452 1.00 55.53 91 ASN A CA 1
ATOM 755 C C . ASN A 1 91 ? 6.915 4.358 -4.482 1.00 55.53 91 ASN A C 1
ATOM 757 O O . ASN A 1 91 ? 5.746 4.059 -4.264 1.00 55.53 91 ASN A O 1
ATOM 761 N N . GLU A 1 92 ? 7.841 3.444 -4.764 1.00 52.69 92 GLU A N 1
ATOM 762 C CA . GLU A 1 92 ? 7.552 2.026 -4.882 1.00 52.69 92 GLU A CA 1
ATOM 763 C C . GLU A 1 92 ? 7.386 1.389 -3.501 1.00 52.69 92 GLU A C 1
ATOM 765 O O . GLU A 1 92 ? 8.251 1.487 -2.626 1.00 52.69 92 GLU A O 1
ATOM 770 N N . ILE A 1 93 ? 6.248 0.737 -3.298 1.00 60.12 93 ILE A N 1
ATOM 771 C CA . ILE A 1 93 ? 5.880 0.155 -2.014 1.00 60.12 93 ILE A CA 1
ATOM 772 C C . ILE A 1 93 ? 6.236 -1.320 -2.038 1.00 60.12 93 ILE A C 1
ATOM 774 O O . ILE A 1 93 ? 5.661 -2.116 -2.775 1.00 60.12 93 ILE A O 1
ATOM 778 N N . SER A 1 94 ? 7.201 -1.703 -1.203 1.00 55.25 94 SER A N 1
ATOM 779 C CA . SER A 1 94 ? 7.650 -3.095 -1.146 1.00 55.25 94 SER A CA 1
ATOM 780 C C . SER A 1 94 ? 6.622 -4.020 -0.498 1.00 55.25 94 SER A C 1
ATOM 782 O O . SER A 1 94 ? 6.559 -5.192 -0.856 1.00 55.25 94 SER A O 1
ATOM 784 N N . ILE A 1 95 ? 5.855 -3.539 0.491 1.00 52.75 95 ILE A N 1
ATOM 785 C CA . ILE A 1 95 ? 4.771 -4.292 1.137 1.00 52.75 95 ILE A CA 1
ATOM 786 C C . ILE A 1 95 ? 3.930 -3.392 2.051 1.00 52.75 95 ILE A C 1
ATOM 788 O O . ILE A 1 95 ? 4.470 -2.546 2.761 1.00 52.75 95 ILE A O 1
ATOM 792 N N . ILE A 1 96 ? 2.622 -3.649 2.124 1.00 59.19 96 ILE A N 1
ATOM 793 C CA . ILE A 1 96 ? 1.758 -3.143 3.199 1.00 59.19 96 ILE A CA 1
ATOM 794 C C . IL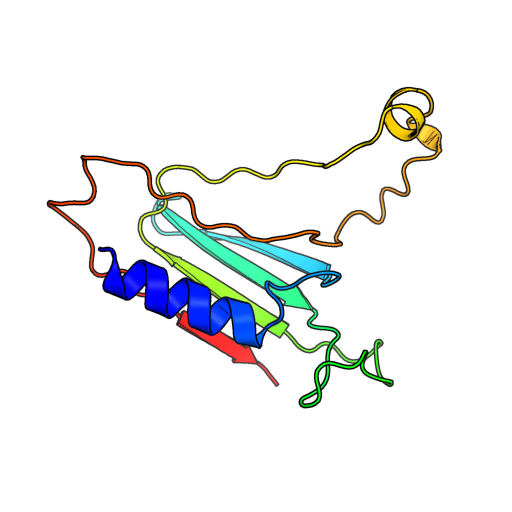E A 1 96 ? 1.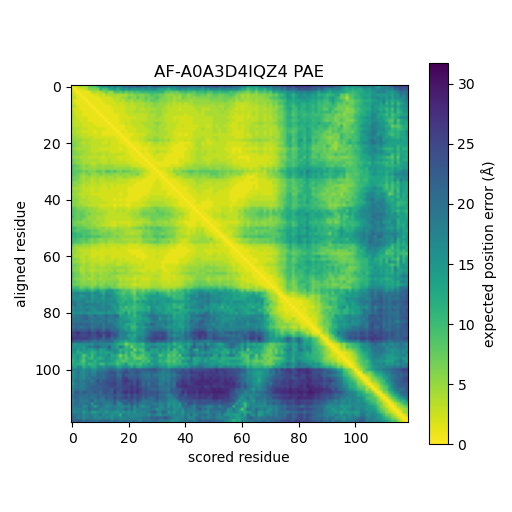422 -4.283 4.155 1.00 59.19 96 ILE A C 1
ATOM 796 O O . ILE A 1 96 ? 0.931 -5.338 3.745 1.00 59.19 96 ILE A O 1
ATOM 800 N N . LYS A 1 97 ? 1.670 -4.063 5.448 1.00 56.38 97 LYS A N 1
ATOM 801 C CA . LYS A 1 97 ? 1.319 -4.998 6.520 1.00 56.38 97 LYS A CA 1
ATOM 802 C C . LYS A 1 97 ? 0.402 -4.309 7.514 1.00 56.38 97 LYS A C 1
ATOM 804 O O . LYS A 1 97 ? 0.687 -3.201 7.954 1.00 56.38 97 LYS A O 1
ATOM 809 N N . VAL A 1 98 ? -0.655 -5.003 7.914 1.00 61.69 98 VAL A N 1
ATOM 810 C CA . VAL A 1 98 ? -1.403 -4.639 9.118 1.00 61.69 98 VAL A CA 1
ATOM 811 C C . VAL A 1 98 ? -0.778 -5.378 10.289 1.00 61.69 98 VAL A C 1
ATOM 813 O O . VAL A 1 98 ? -0.525 -6.581 10.199 1.00 61.69 98 VAL A O 1
ATOM 816 N N . LEU A 1 99 ? -0.499 -4.649 11.363 1.00 62.75 99 LEU A N 1
ATOM 817 C CA . LEU A 1 99 ? 0.025 -5.203 12.602 1.00 62.75 99 LEU A CA 1
ATOM 818 C C . LEU A 1 99 ? -1.126 -5.293 13.604 1.00 62.75 99 LEU A C 1
ATOM 820 O O . LEU A 1 99 ? -1.776 -4.288 13.884 1.00 62.75 99 LEU A O 1
ATOM 824 N N . ASP A 1 100 ? -1.376 -6.486 14.138 1.00 54.59 100 ASP A N 1
ATOM 825 C CA . ASP A 1 100 ? -2.227 -6.646 15.316 1.00 54.59 100 ASP A CA 1
ATOM 826 C C . ASP A 1 100 ? -1.487 -6.012 16.490 1.00 54.59 100 ASP A C 1
ATOM 828 O O . ASP A 1 100 ? -0.525 -6.593 16.981 1.00 54.59 100 ASP A O 1
ATOM 832 N N . ASN A 1 101 ? -1.867 -4.805 16.905 1.00 50.81 101 ASN A N 1
ATOM 833 C CA . ASN A 1 101 ? -1.421 -4.253 18.179 1.00 50.81 101 ASN A CA 1
ATOM 834 C C . ASN A 1 101 ? -2.306 -3.089 18.621 1.00 50.81 101 ASN A C 1
ATOM 836 O O . ASN A 1 101 ? -2.084 -1.947 18.237 1.00 50.81 101 ASN A O 1
ATOM 840 N N . SER A 1 102 ? -3.277 -3.392 19.481 1.00 46.72 102 SER A N 1
ATOM 841 C CA . SER A 1 102 ? -3.586 -2.594 20.672 1.00 46.72 102 SER A CA 1
ATOM 842 C C . SER A 1 102 ? -4.675 -3.316 21.467 1.00 46.72 102 SER A C 1
ATOM 844 O O . SER A 1 102 ? -5.765 -3.567 20.959 1.00 46.72 102 SER A O 1
ATOM 846 N N . THR A 1 103 ? -4.419 -3.642 22.734 1.00 47.53 103 THR A N 1
ATOM 847 C CA . THR A 1 103 ? -5.436 -4.161 23.670 1.00 47.53 103 THR A CA 1
ATOM 848 C C . THR A 1 103 ? -6.626 -3.205 23.855 1.00 47.53 103 THR A C 1
ATOM 850 O O . THR A 1 103 ? -7.668 -3.638 24.343 1.00 47.53 103 THR A O 1
ATOM 853 N N . LEU A 1 104 ? -6.501 -1.946 23.412 1.00 45.66 104 LEU A N 1
ATOM 854 C CA . LEU A 1 104 ? -7.519 -0.889 23.463 1.00 45.66 104 LEU A CA 1
ATOM 855 C C . LEU A 1 104 ? -8.533 -0.943 22.298 1.00 45.66 104 LEU A C 1
ATOM 857 O O . LEU A 1 104 ? -9.571 -0.295 22.367 1.00 45.66 104 LEU A O 1
ATOM 861 N N . LEU A 1 105 ? -8.284 -1.737 21.246 1.00 44.75 105 LEU A N 1
ATOM 862 C CA . LEU A 1 105 ? -9.184 -1.910 20.084 1.00 44.75 105 LEU A CA 1
ATOM 863 C C . LEU A 1 105 ? -10.480 -2.686 20.400 1.00 44.75 105 LEU A C 1
ATOM 865 O O . LEU A 1 105 ? -11.315 -2.876 19.520 1.00 44.75 105 LEU A O 1
ATOM 869 N N . LYS A 1 106 ? -10.645 -3.201 21.626 1.00 44.59 106 LYS A N 1
ATOM 870 C CA . LYS A 1 106 ? -11.809 -4.024 21.996 1.00 44.59 106 LYS A CA 1
ATOM 871 C C . LYS A 1 106 ? -13.092 -3.219 22.223 1.00 44.59 106 LYS A C 1
ATOM 873 O O . LYS A 1 106 ? -14.164 -3.800 22.093 1.00 44.59 106 LYS A O 1
ATOM 878 N N . GLU A 1 107 ? -12.997 -1.934 22.562 1.00 40.81 107 GLU A N 1
ATOM 879 C CA . GLU A 1 107 ? -14.159 -1.145 23.021 1.00 40.81 107 GLU A CA 1
ATOM 880 C C . GLU A 1 107 ? -14.734 -0.207 21.958 1.00 40.81 107 GLU A C 1
ATOM 882 O O . GLU A 1 107 ? -15.908 0.150 22.001 1.00 40.81 107 GLU A O 1
ATOM 887 N N . HIS A 1 108 ? -13.945 0.127 20.945 1.00 41.00 108 HIS A N 1
ATOM 888 C CA . HIS A 1 108 ? -14.374 0.932 19.817 1.00 41.00 108 HIS A CA 1
ATOM 889 C C . HIS A 1 108 ? -13.721 0.337 18.586 1.00 41.00 108 HIS A C 1
ATOM 891 O O . HIS A 1 108 ? -12.501 0.256 18.585 1.00 41.00 108 HIS A O 1
ATOM 897 N N . ILE A 1 109 ? -14.502 -0.098 17.590 1.00 41.62 109 ILE A N 1
ATOM 898 C CA . ILE A 1 109 ? -14.217 0.016 16.147 1.00 41.62 109 ILE A CA 1
ATOM 899 C C . ILE A 1 109 ? -15.088 -0.979 15.355 1.00 41.62 109 ILE A C 1
ATOM 901 O O . ILE A 1 109 ? -15.018 -2.191 15.535 1.00 41.62 109 ILE A O 1
ATOM 905 N N . SER A 1 110 ? -15.868 -0.430 14.420 1.00 37.19 110 SER A N 1
ATOM 906 C CA . SER A 1 110 ? -16.229 -1.096 13.166 1.00 37.19 110 SER A CA 1
ATOM 907 C C . SER A 1 110 ? -15.097 -0.757 12.190 1.00 37.19 110 SER A C 1
ATOM 909 O O . SER A 1 110 ? -14.972 0.412 11.809 1.00 37.19 110 SER A O 1
ATOM 911 N N . LEU A 1 111 ? -14.232 -1.711 11.827 1.00 39.28 111 LEU A N 1
ATOM 912 C CA . LEU A 1 111 ? -13.176 -1.457 10.840 1.00 39.28 111 LEU A CA 1
ATOM 913 C C . LEU A 1 111 ? -13.835 -1.376 9.461 1.00 39.28 111 LEU A C 1
ATOM 915 O O . LEU A 1 111 ? -14.025 -2.384 8.783 1.00 39.28 111 LEU A O 1
ATOM 919 N N . SER A 1 112 ? -14.162 -0.172 8.997 1.00 40.66 112 SER A N 1
ATOM 920 C CA . SER A 1 112 ? -14.564 0.025 7.606 1.00 40.66 112 SER A CA 1
ATOM 921 C C . SER A 1 112 ? -13.326 0.202 6.727 1.00 40.66 112 SER A C 1
ATOM 923 O O . SER A 1 112 ? -13.061 1.292 6.226 1.00 40.66 112 SER A O 1
ATOM 925 N N . ALA A 1 113 ? -12.552 -0.866 6.537 1.00 43.25 113 ALA A N 1
ATOM 926 C CA . ALA A 1 113 ? -11.542 -0.887 5.489 1.00 43.25 113 ALA A CA 1
ATOM 927 C C . ALA A 1 113 ? -12.253 -1.071 4.141 1.00 43.25 113 ALA A C 1
ATOM 929 O O . ALA A 1 113 ? -12.852 -2.117 3.880 1.00 43.25 113 ALA A O 1
ATOM 930 N N . LYS A 1 114 ? -12.244 -0.034 3.302 1.00 43.41 114 LYS A N 1
ATOM 931 C CA . LYS A 1 114 ? -12.827 -0.078 1.956 1.00 43.41 114 LYS A CA 1
ATOM 932 C C . LYS A 1 114 ? -11.719 0.139 0.933 1.00 43.41 114 LYS A C 1
ATOM 934 O O . LYS A 1 114 ? -11.043 1.165 0.964 1.00 43.41 114 LYS A O 1
ATOM 939 N N . LEU A 1 115 ? -11.546 -0.848 0.058 1.00 41.56 115 LEU A N 1
ATOM 940 C CA . LEU A 1 115 ? -10.743 -0.740 -1.154 1.00 41.56 115 LEU A CA 1
ATOM 941 C C . LEU A 1 115 ? -11.648 -0.226 -2.268 1.00 41.56 115 LEU A C 1
ATOM 943 O O . LEU A 1 115 ? -12.701 -0.810 -2.526 1.00 41.56 115 LEU A O 1
ATOM 947 N N . PHE A 1 116 ? -11.245 0.868 -2.899 1.00 42.75 116 PHE A N 1
ATOM 948 C CA . PHE A 1 116 ? -11.941 1.415 -4.057 1.00 42.75 116 PHE A CA 1
ATOM 949 C C . PHE A 1 116 ? -11.069 1.238 -5.294 1.00 42.75 116 PHE A C 1
ATOM 951 O O . PHE A 1 116 ? -9.865 1.500 -5.250 1.00 42.75 116 PHE A O 1
ATOM 958 N N . HIS A 1 117 ? -11.700 0.795 -6.379 1.00 34.16 117 HIS A N 1
ATOM 959 C CA . HIS A 1 117 ? -11.143 0.861 -7.719 1.00 34.16 117 HIS A CA 1
ATOM 960 C C . HIS A 1 117 ? -11.711 2.110 -8.391 1.00 34.16 117 HIS A C 1
ATOM 962 O O . HIS A 1 117 ? -12.933 2.228 -8.499 1.00 34.16 117 HIS A O 1
ATOM 968 N N . LEU A 1 118 ? -10.854 3.058 -8.764 1.00 32.84 118 LEU A N 1
ATOM 969 C CA . LEU A 1 118 ? -11.247 4.221 -9.557 1.00 32.84 118 LEU A CA 1
ATOM 970 C C . LEU A 1 118 ? -10.704 4.001 -10.976 1.00 32.84 118 LEU A C 1
ATOM 972 O O . LEU A 1 118 ? -9.485 3.933 -11.150 1.00 32.84 118 LEU A O 1
ATOM 976 N N . GLU A 1 119 ? -11.611 3.807 -11.941 1.00 33.75 119 GLU A N 1
ATOM 977 C CA . GLU A 1 119 ? -11.296 3.684 -13.377 1.00 33.75 119 GLU A CA 1
ATOM 978 C C . GLU A 1 119 ? -11.016 5.032 -14.045 1.00 33.75 119 GLU A C 1
ATOM 980 O O . GLU A 1 119 ? -11.669 6.034 -13.664 1.00 33.75 119 GLU A O 1
#

pLDDT: mean 71.77, std 16.92, range [32.84, 90.25]

Nearest PDB structures (foldseek):
  1eq6-assembly1_A  TM=4.854E-01  e=1.230E+00  Saccharomyces cerevisiae
  4bin-assembly1_A  TM=2.300E-01  e=9.999E+00  Escherichia coli K-12

Solvent-accessible surface area (backbone atoms only — not comparable to full-atom values): 7492 Å² total; per-residue (Å²): 109,73,64,61,51,49,50,52,51,52,55,37,53,78,54,57,35,47,46,79,12,34,57,75,48,79,47,71,39,79,93,63,25,24,44,35,40,32,24,40,51,52,59,44,100,87,71,44,76,45,91,60,73,88,57,84,34,41,41,33,45,37,43,62,76,48,88,77,87,85,87,81,82,90,73,51,72,70,42,71,74,36,62,88,73,49,71,77,85,71,34,62,32,82,66,70,80,89,76,96,79,61,93,73,58,79,85,60,80,82,82,66,69,49,80,46,81,52,131

Secondary structure (DSSP, 8-state):
-HHHHHHHHHHHHHTGGGTTEEEEEEEEETTTTEEEEEEE--B-TTSSBPS-TTS--EEEEEE-S-S---------HHHHH-GGGS-----EE---------GGGGSS-----EEEEE-

Mean predicted aligned error: 10.63 Å